Protein AF-A0A2H0B838-F1 (afdb_monomer)

Foldseek 3Di:
DVVVVVVVVVVVVVVVVVVVVVVCVVPDDDPDDDPDCPQVPFAWDDDDDQWIDTPPWIWHQDPVRDIDTDDDDDPVNRVVVVCRRCVVVVVVVVVVVQVVVQVVDPPGD

Sequence (109 aa):
MPVLILKILLFLIEIVIVIAILIISLITILPPKIKNKKMLNRLRKTVGNNAFVCGKCWLRKNRNNLFEMYIEGDAYERGLVAGRLTKELFSFQEEVFINYLKKKIPGGI

Secondary structure (DSSP, 8-state):
-HHHHHHHHHHHHHHHHHHHHHHHHHH--PPPP-S--TTTT---EEEETTEEEETTEEEEE-TTS-E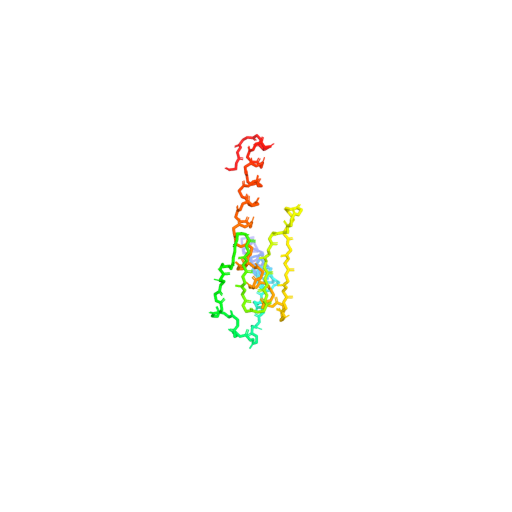EEE--SSHHHHHHHHHHHTHHHHHHHHHHHHHHHHHHSTT--

Radius of gyration: 25.35 Å; Cα contacts (8 Å, |Δi|>4): 73; chains: 1; bounding box: 54×22×73 Å

Structure (mmCIF, N/CA/C/O backbone):
data_AF-A0A2H0B838-F1
#
_entry.id   AF-A0A2H0B838-F1
#
loop_
_atom_site.group_PDB
_atom_site.id
_atom_site.type_symbol
_atom_site.label_atom_id
_atom_site.label_alt_id
_atom_site.label_comp_id
_atom_site.label_asym_id
_atom_site.label_entity_id
_atom_site.label_seq_id
_atom_site.pdbx_PDB_ins_code
_atom_site.Cartn_x
_atom_site.Cartn_y
_atom_site.Cartn_z
_atom_site.occupancy
_atom_site.B_iso_or_equiv
_atom_site.auth_seq_id
_atom_site.auth_comp_id
_atom_site.auth_asym_id
_atom_site.auth_atom_id
_atom_site.pdbx_PDB_model_num
ATOM 1 N N . MET A 1 1 ? 33.861 2.889 -49.974 1.00 66.69 1 MET A N 1
ATOM 2 C CA . MET A 1 1 ? 34.064 2.919 -48.508 1.00 66.69 1 MET A CA 1
ATOM 3 C C . MET A 1 1 ? 32.946 3.649 -47.744 1.00 66.69 1 MET A C 1
ATOM 5 O O . MET A 1 1 ? 32.342 2.994 -46.904 1.00 66.69 1 MET A O 1
ATOM 9 N N . PRO A 1 2 ? 32.570 4.912 -48.042 1.00 81.44 2 PRO A N 1
ATOM 10 C CA . PRO A 1 2 ? 31.573 5.645 -47.236 1.00 81.44 2 PRO A CA 1
ATOM 11 C C . PRO A 1 2 ? 30.145 5.077 -47.334 1.00 81.44 2 PRO A C 1
ATOM 13 O O . PRO A 1 2 ? 29.429 5.015 -46.342 1.00 81.44 2 PRO A O 1
ATOM 16 N N . VAL A 1 3 ? 29.750 4.572 -48.508 1.00 88.69 3 VAL A N 1
ATOM 17 C CA . VAL A 1 3 ? 28.415 3.982 -48.726 1.00 88.69 3 VAL A CA 1
ATOM 18 C C . VAL A 1 3 ? 28.217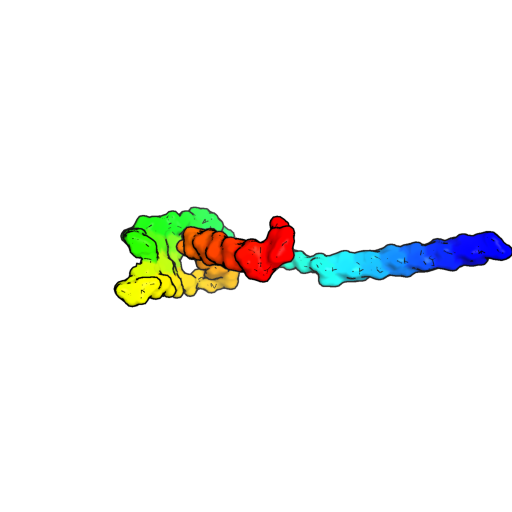 2.679 -47.940 1.00 88.69 3 VAL A C 1
ATOM 20 O O . VAL A 1 3 ? 27.113 2.392 -47.490 1.00 88.69 3 VAL A O 1
ATOM 23 N N . LEU A 1 4 ? 29.281 1.891 -47.747 1.00 90.19 4 LEU A N 1
ATOM 24 C CA . LEU A 1 4 ? 29.217 0.651 -46.969 1.00 90.19 4 LEU A CA 1
ATOM 25 C C . LEU A 1 4 ? 29.029 0.950 -45.476 1.00 90.19 4 LEU A C 1
ATOM 27 O O . LEU A 1 4 ? 28.184 0.340 -44.832 1.00 90.19 4 LEU A O 1
ATOM 31 N N . ILE A 1 5 ? 29.766 1.937 -44.959 1.00 91.81 5 ILE A N 1
ATOM 32 C CA . ILE A 1 5 ? 29.653 2.400 -43.570 1.00 91.81 5 ILE A CA 1
ATOM 33 C C . ILE A 1 5 ? 28.243 2.939 -43.300 1.00 91.81 5 ILE A C 1
ATOM 35 O O . ILE A 1 5 ? 27.635 2.587 -42.292 1.00 91.81 5 ILE A O 1
ATOM 39 N N . LEU A 1 6 ? 27.682 3.719 -44.231 1.00 93.06 6 LEU A N 1
ATOM 40 C CA . LEU A 1 6 ? 26.319 4.237 -44.112 1.00 93.06 6 LEU A CA 1
ATOM 41 C C . LEU A 1 6 ? 25.267 3.115 -44.057 1.00 93.06 6 LEU A C 1
ATOM 43 O O . LEU A 1 6 ? 24.354 3.175 -43.241 1.00 93.06 6 LEU A O 1
ATOM 47 N N . LYS A 1 7 ? 25.408 2.065 -44.878 1.00 93.56 7 LYS A N 1
ATOM 48 C CA . LYS A 1 7 ? 24.498 0.904 -44.858 1.00 93.56 7 LYS A CA 1
ATOM 49 C C . LYS A 1 7 ? 24.559 0.135 -43.537 1.00 93.56 7 LYS A C 1
ATOM 51 O O . LYS A 1 7 ? 23.518 -0.252 -43.019 1.00 93.56 7 LYS A O 1
ATOM 56 N N . ILE A 1 8 ? 25.758 -0.052 -42.983 1.00 94.44 8 ILE A N 1
ATOM 57 C CA . ILE A 1 8 ? 25.941 -0.708 -41.679 1.00 94.44 8 ILE A CA 1
ATOM 58 C C . ILE A 1 8 ? 25.292 0.129 -40.571 1.00 94.44 8 ILE A C 1
ATOM 60 O O . ILE A 1 8 ? 24.599 -0.421 -39.720 1.00 94.44 8 ILE A O 1
ATOM 64 N N . LEU A 1 9 ? 25.456 1.455 -40.608 1.00 95.38 9 LEU A N 1
ATOM 65 C CA . LEU A 1 9 ? 24.844 2.353 -39.629 1.00 95.38 9 LEU A CA 1
ATOM 66 C C . LEU A 1 9 ? 23.310 2.305 -39.679 1.00 95.38 9 LEU A C 1
ATOM 68 O O . LEU A 1 9 ? 22.671 2.210 -38.636 1.00 95.38 9 LEU A O 1
ATOM 72 N N . LEU A 1 10 ? 22.723 2.322 -40.879 1.00 96.00 10 LEU A N 1
ATOM 73 C CA . LEU A 1 10 ? 21.271 2.218 -41.061 1.00 96.00 10 LEU A CA 1
ATOM 74 C C . LEU A 1 10 ? 20.723 0.882 -40.541 1.00 96.00 10 LEU A C 1
ATOM 76 O O . LEU A 1 10 ? 19.711 0.869 -39.848 1.00 96.00 10 LEU A O 1
ATOM 80 N N . PHE A 1 11 ? 21.427 -0.220 -40.803 1.00 96.44 11 PHE A N 1
ATOM 81 C CA . PHE A 1 11 ? 21.053 -1.542 -40.300 1.00 96.44 11 PHE A CA 1
ATOM 82 C C . PHE A 1 11 ? 21.128 -1.634 -38.766 1.00 96.44 11 PHE A C 1
ATOM 84 O O . PHE A 1 11 ? 20.238 -2.189 -38.126 1.00 96.44 11 PHE A O 1
ATOM 91 N N . LEU A 1 12 ? 22.158 -1.042 -38.151 1.00 96.50 12 LEU A N 1
ATOM 92 C CA . LEU A 1 12 ? 22.257 -0.967 -36.690 1.00 96.50 12 LEU A CA 1
ATOM 93 C C . LEU A 1 12 ? 21.113 -0.145 -36.084 1.00 96.50 12 LEU A C 1
ATOM 95 O O . LEU A 1 12 ? 20.556 -0.540 -35.063 1.00 96.50 12 LEU A O 1
ATOM 99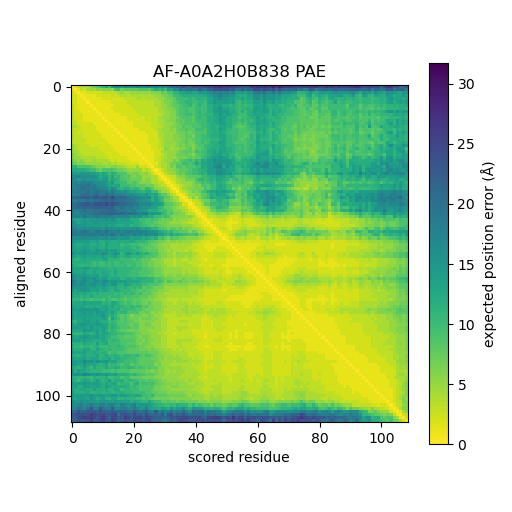 N N . ILE A 1 13 ? 20.733 0.965 -36.722 1.00 97.31 13 ILE A N 1
ATOM 100 C CA . ILE A 1 13 ? 19.585 1.777 -36.295 1.00 97.31 13 ILE A CA 1
ATOM 101 C C . ILE A 1 13 ? 18.289 0.962 -36.380 1.00 97.31 13 ILE A C 1
ATOM 103 O O . ILE A 1 13 ? 17.494 0.988 -35.443 1.00 97.31 13 ILE A O 1
ATOM 107 N N . GLU A 1 14 ? 18.090 0.200 -37.453 1.00 96.94 14 GLU A N 1
ATOM 108 C CA . GLU A 1 14 ? 16.920 -0.667 -37.615 1.00 96.94 14 GLU A CA 1
ATOM 109 C C . GLU A 1 14 ? 16.840 -1.734 -36.511 1.00 96.94 14 GLU A C 1
ATOM 111 O O . GLU A 1 14 ? 15.789 -1.901 -35.891 1.00 96.94 14 GLU A O 1
ATOM 116 N N . ILE A 1 15 ? 17.964 -2.376 -36.172 1.00 97.69 15 ILE A N 1
ATOM 117 C CA . ILE A 1 15 ? 18.042 -3.323 -35.048 1.00 97.69 15 ILE A CA 1
ATOM 118 C C . ILE A 1 15 ? 17.656 -2.648 -33.729 1.00 97.69 15 ILE A C 1
ATOM 120 O O . ILE A 1 15 ? 16.869 -3.203 -32.961 1.00 97.69 15 ILE A O 1
ATOM 124 N N . VAL A 1 16 ? 18.181 -1.450 -33.459 1.00 97.44 16 VAL A N 1
ATOM 125 C CA . VAL A 1 16 ? 17.858 -0.704 -32.234 1.00 97.44 16 VAL A CA 1
ATOM 126 C C . VAL A 1 16 ? 16.364 -0.378 -32.172 1.00 97.44 16 VAL A C 1
ATOM 128 O O . VAL A 1 16 ? 15.755 -0.535 -31.114 1.00 97.44 16 VAL A O 1
ATOM 131 N N . ILE A 1 17 ? 15.752 0.011 -33.294 1.00 97.69 17 ILE A N 1
ATOM 132 C CA . ILE A 1 17 ? 14.311 0.290 -33.375 1.00 97.69 17 ILE A CA 1
ATOM 133 C C . ILE A 1 17 ? 13.494 -0.976 -33.093 1.00 97.69 17 ILE A C 1
ATOM 135 O O . ILE A 1 17 ? 12.561 -0.933 -32.291 1.00 97.69 17 ILE A O 1
ATOM 139 N N . VAL A 1 18 ? 13.855 -2.114 -33.690 1.00 97.62 18 VAL A N 1
ATOM 140 C CA . VAL A 1 18 ? 13.164 -3.393 -33.455 1.00 97.62 18 VAL A CA 1
ATOM 141 C C . VAL A 1 18 ? 13.273 -3.813 -31.989 1.00 97.62 18 VAL A C 1
ATOM 143 O O . VAL A 1 18 ? 12.266 -4.171 -31.378 1.00 97.62 18 VAL A O 1
ATOM 146 N N . ILE A 1 19 ? 14.463 -3.712 -31.392 1.00 97.06 19 ILE A N 1
ATOM 147 C CA . ILE A 1 19 ? 14.671 -4.014 -29.969 1.00 97.06 19 ILE A CA 1
ATOM 148 C C . ILE A 1 19 ? 13.828 -3.084 -29.091 1.00 97.06 19 ILE A C 1
ATOM 150 O O . ILE A 1 19 ? 13.179 -3.556 -28.158 1.00 97.06 19 ILE A O 1
ATOM 154 N N . ALA A 1 20 ? 13.778 -1.785 -29.395 1.00 96.31 20 ALA A N 1
ATOM 155 C CA . ALA A 1 20 ? 12.958 -0.833 -28.650 1.00 96.31 20 ALA A CA 1
ATOM 156 C C . ALA A 1 20 ? 11.462 -1.187 -28.719 1.00 96.31 20 ALA A C 1
ATOM 158 O O . ALA A 1 20 ? 10.786 -1.184 -27.690 1.00 96.31 20 ALA A O 1
ATOM 159 N N . ILE A 1 21 ? 10.953 -1.563 -29.897 1.00 96.56 21 ILE A N 1
ATOM 160 C CA . ILE A 1 21 ? 9.558 -1.998 -30.076 1.00 96.56 21 ILE A CA 1
ATOM 161 C C . ILE A 1 21 ? 9.270 -3.269 -29.268 1.00 96.56 21 ILE A C 1
ATOM 163 O O . ILE A 1 21 ? 8.233 -3.353 -28.602 1.00 96.56 21 ILE A O 1
ATOM 167 N N . LEU A 1 22 ? 10.183 -4.243 -29.287 1.00 95.19 22 LEU A N 1
ATOM 168 C CA . LEU A 1 22 ? 10.051 -5.474 -28.506 1.00 95.19 22 LEU A CA 1
ATOM 169 C C . LEU A 1 22 ? 10.027 -5.180 -27.004 1.00 95.19 22 LEU A C 1
ATOM 171 O O . LEU A 1 22 ? 9.146 -5.678 -26.308 1.00 95.19 22 LEU A O 1
ATOM 175 N N . ILE A 1 23 ? 10.938 -4.333 -26.514 1.00 95.06 23 ILE A N 1
ATOM 176 C CA . ILE A 1 23 ? 10.971 -3.925 -25.105 1.00 95.06 23 ILE A CA 1
ATOM 177 C C . ILE A 1 23 ? 9.648 -3.270 -24.719 1.00 95.06 23 ILE A C 1
ATOM 179 O O . ILE A 1 23 ? 9.033 -3.706 -23.750 1.00 95.06 23 ILE A O 1
ATOM 183 N N . ILE A 1 24 ? 9.179 -2.279 -25.487 1.00 93.25 24 ILE A N 1
ATOM 184 C CA . ILE A 1 24 ? 7.912 -1.584 -25.214 1.00 93.25 24 ILE A CA 1
ATOM 185 C C . ILE A 1 24 ? 6.760 -2.591 -25.144 1.00 93.25 24 ILE A C 1
ATOM 187 O O . ILE A 1 24 ? 5.986 -2.564 -24.193 1.00 93.25 24 ILE A O 1
ATOM 191 N N . SER A 1 25 ? 6.692 -3.523 -26.093 1.00 90.00 25 SER A N 1
ATOM 192 C CA . SER A 1 25 ? 5.625 -4.529 -26.156 1.00 90.00 25 SER A CA 1
ATOM 193 C C . SER A 1 25 ? 5.657 -5.513 -24.979 1.00 90.00 25 SER A C 1
ATOM 195 O O . SER A 1 25 ? 4.607 -5.954 -24.514 1.00 90.00 25 SER A O 1
ATOM 197 N N . LEU A 1 26 ? 6.848 -5.853 -24.475 1.00 90.19 26 LEU A N 1
ATOM 198 C CA . LEU A 1 26 ? 7.019 -6.759 -23.335 1.00 90.19 26 LEU A CA 1
ATOM 199 C C . LEU A 1 26 ? 6.704 -6.088 -21.995 1.00 90.19 26 LEU A C 1
ATOM 201 O O . LEU A 1 26 ? 6.168 -6.738 -21.099 1.00 90.19 26 LEU A O 1
ATOM 205 N N . ILE A 1 27 ? 7.028 -4.802 -21.844 1.00 90.38 27 ILE A N 1
ATOM 206 C CA . ILE A 1 27 ? 6.803 -4.073 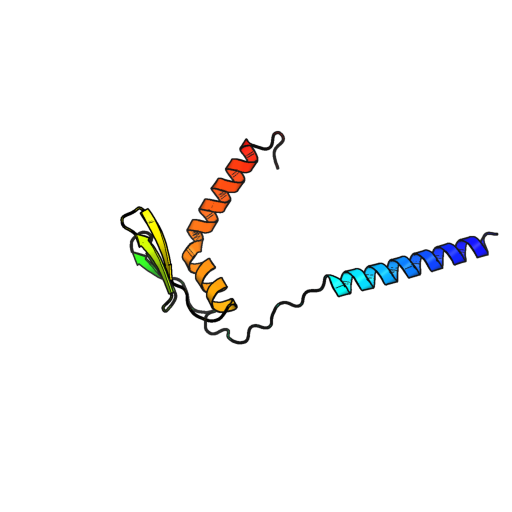-20.586 1.00 90.38 27 ILE A CA 1
ATOM 207 C C . ILE A 1 27 ? 5.398 -3.470 -20.486 1.00 90.38 27 ILE A C 1
ATOM 209 O O . ILE A 1 27 ? 4.982 -3.070 -19.397 1.00 90.38 27 ILE A O 1
ATOM 213 N N . THR A 1 28 ? 4.645 -3.390 -21.589 1.00 86.25 28 THR A N 1
ATOM 214 C CA . THR A 1 28 ? 3.259 -2.908 -21.569 1.00 86.25 28 THR A CA 1
ATOM 215 C C . THR A 1 28 ? 2.333 -3.916 -20.898 1.00 86.25 28 THR A C 1
ATOM 217 O O . THR A 1 28 ? 1.762 -4.800 -21.532 1.00 86.25 28 THR A O 1
ATOM 220 N N . ILE A 1 29 ? 2.140 -3.752 -19.593 1.00 80.31 29 ILE A N 1
ATOM 221 C CA . ILE A 1 29 ? 1.140 -4.490 -18.825 1.00 80.31 29 ILE A CA 1
ATOM 222 C C . ILE A 1 29 ? -0.169 -3.704 -18.894 1.00 80.31 29 ILE A C 1
ATOM 224 O O . ILE A 1 29 ? -0.286 -2.615 -18.330 1.00 80.31 29 ILE A O 1
ATOM 228 N N . LEU A 1 30 ? -1.173 -4.249 -19.586 1.00 80.12 30 LEU A N 1
ATOM 229 C CA . LEU A 1 30 ? -2.508 -3.656 -19.566 1.00 80.12 30 LEU A CA 1
ATOM 230 C C . LEU A 1 30 ? -3.081 -3.765 -18.147 1.00 80.12 30 LEU A C 1
ATOM 232 O O . LEU A 1 30 ? -3.074 -4.859 -17.572 1.00 80.12 30 LEU A O 1
ATOM 236 N N . PRO A 1 31 ? -3.609 -2.671 -17.572 1.00 80.56 31 PRO A N 1
ATOM 237 C CA . PRO A 1 31 ? -4.241 -2.746 -16.268 1.00 80.56 31 PRO A CA 1
ATOM 238 C C . PRO A 1 31 ? -5.413 -3.738 -16.322 1.00 80.56 31 PRO A C 1
ATOM 240 O O . PRO A 1 31 ? -6.138 -3.797 -17.325 1.00 80.56 31 PRO A O 1
ATOM 243 N N . PRO A 1 32 ? -5.634 -4.525 -15.255 1.00 80.44 32 PRO A N 1
ATOM 244 C CA . PRO A 1 32 ? -6.721 -5.488 -15.234 1.00 80.44 32 PRO A CA 1
ATOM 245 C C . PRO A 1 32 ? -8.064 -4.764 -15.374 1.00 80.44 32 PRO A C 1
ATOM 247 O O . PRO A 1 32 ? -8.346 -3.780 -14.687 1.00 80.44 32 PRO A O 1
ATOM 250 N N . LYS A 1 33 ? -8.928 -5.264 -16.263 1.00 82.81 33 LYS A N 1
ATOM 251 C CA . LYS A 1 33 ? -10.283 -4.725 -16.427 1.00 82.81 33 LYS A CA 1
ATOM 252 C C . LYS A 1 33 ? -11.109 -5.024 -15.172 1.00 82.81 33 LYS A C 1
ATOM 254 O O . LYS A 1 33 ? -11.339 -6.183 -14.830 1.00 82.81 33 LYS A O 1
ATOM 259 N N . ILE A 1 34 ? -11.590 -3.978 -14.505 1.00 80.06 34 ILE A N 1
ATOM 260 C CA . ILE A 1 34 ? -12.407 -4.097 -13.290 1.00 80.06 34 ILE A CA 1
ATOM 261 C C . ILE A 1 34 ? -13.847 -4.438 -13.686 1.00 80.06 34 ILE A C 1
ATOM 263 O O . ILE A 1 34 ? -14.537 -3.615 -14.287 1.00 80.06 34 ILE A O 1
ATOM 267 N N . LYS A 1 35 ? -14.311 -5.640 -13.328 1.00 75.81 35 LYS A N 1
ATOM 268 C CA . LYS A 1 35 ? -15.679 -6.101 -13.627 1.00 75.81 35 LYS A CA 1
ATOM 269 C C . LYS A 1 35 ? -16.744 -5.393 -12.782 1.00 75.81 35 LYS A C 1
ATOM 271 O O . LYS A 1 35 ? -17.818 -5.091 -13.290 1.00 75.81 35 LYS A O 1
ATOM 276 N N . ASN A 1 36 ? -16.461 -5.125 -11.505 1.00 72.31 36 ASN A N 1
ATOM 277 C CA . ASN A 1 36 ? -17.434 -4.601 -10.550 1.00 72.31 36 ASN A CA 1
ATOM 278 C C . ASN A 1 36 ? -16.928 -3.310 -9.883 1.00 72.31 36 ASN A C 1
ATOM 280 O O . ASN A 1 36 ? -15.944 -3.312 -9.151 1.00 72.31 36 ASN A O 1
ATOM 284 N N . LYS A 1 37 ? -17.625 -2.191 -10.122 1.00 76.12 37 LYS A N 1
ATOM 285 C CA . LYS A 1 37 ? -17.310 -0.874 -9.537 1.00 76.12 37 LYS A CA 1
ATOM 286 C C . LYS A 1 37 ? -18.225 -0.493 -8.366 1.00 76.12 37 LYS A C 1
ATOM 288 O O . LYS A 1 37 ? -18.161 0.638 -7.894 1.00 76.12 37 LYS A O 1
ATOM 293 N N . LYS A 1 38 ? -19.069 -1.402 -7.860 1.00 71.62 38 LYS A N 1
ATOM 294 C CA . LYS A 1 38 ? -20.028 -1.102 -6.774 1.00 71.62 38 LYS A CA 1
ATOM 295 C C . LYS A 1 38 ? -19.354 -0.535 -5.520 1.00 71.62 38 LYS A C 1
ATOM 297 O O . LYS A 1 38 ? -19.938 0.291 -4.822 1.00 71.62 38 LYS A O 1
ATOM 302 N N . MET A 1 39 ? -18.120 -0.952 -5.240 1.00 68.75 39 MET A N 1
ATOM 303 C CA . MET A 1 39 ? -17.361 -0.515 -4.066 1.00 68.75 39 MET A CA 1
ATOM 304 C C . MET A 1 39 ? -16.708 0.866 -4.226 1.00 68.75 39 MET A C 1
ATOM 306 O O . MET A 1 39 ? -16.314 1.457 -3.219 1.00 68.75 39 MET A O 1
ATOM 310 N N . LEU A 1 40 ? -16.651 1.439 -5.437 1.00 73.62 40 LEU A N 1
ATOM 311 C CA . LEU A 1 40 ? -15.987 2.727 -5.679 1.00 73.62 40 LEU A CA 1
ATOM 312 C C . LEU A 1 40 ? -16.605 3.864 -4.853 1.00 73.62 40 LEU A C 1
ATOM 314 O O . LEU A 1 40 ? -15.876 4.698 -4.328 1.00 73.62 40 LEU A O 1
ATOM 318 N N . ASN A 1 41 ? -17.920 3.836 -4.641 1.00 77.56 41 ASN A N 1
ATOM 319 C CA . ASN A 1 41 ? -18.644 4.914 -3.961 1.00 77.56 41 ASN A CA 1
ATOM 320 C C . ASN A 1 41 ? -18.766 4.717 -2.440 1.00 77.56 41 ASN A C 1
ATOM 322 O O . ASN A 1 41 ? -19.273 5.595 -1.744 1.00 77.56 41 ASN A O 1
ATOM 326 N N . ARG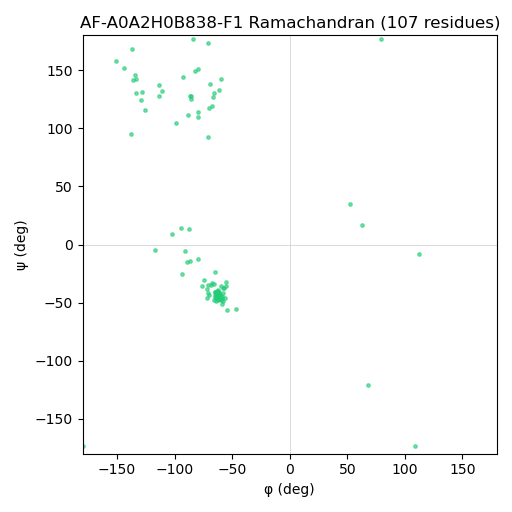 A 1 42 ? -18.333 3.573 -1.885 1.00 80.38 42 ARG A N 1
ATOM 327 C CA . ARG A 1 42 ? -18.449 3.330 -0.438 1.00 80.38 42 ARG A CA 1
ATOM 328 C C . ARG A 1 42 ? -17.346 4.038 0.339 1.00 80.38 42 ARG A C 1
ATOM 330 O O . ARG A 1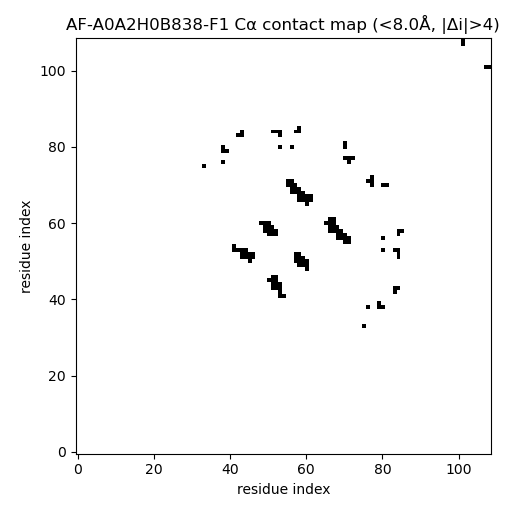 42 ? -16.193 3.616 0.330 1.00 80.38 42 ARG A O 1
ATOM 337 N N . LEU A 1 43 ? -17.719 5.074 1.075 1.00 86.31 43 LEU A N 1
ATOM 338 C CA . LEU A 1 43 ? -16.795 5.796 1.942 1.00 86.31 43 LEU A CA 1
ATOM 339 C C . LEU A 1 43 ? -16.564 5.055 3.264 1.00 86.31 43 LEU A C 1
ATOM 341 O O . LEU A 1 43 ? -17.427 4.320 3.754 1.00 86.31 43 LEU A O 1
ATOM 345 N N . ARG A 1 44 ? -15.373 5.258 3.832 1.00 93.00 44 ARG A N 1
ATOM 346 C CA . ARG A 1 44 ? -15.037 4.811 5.183 1.00 93.00 44 ARG A CA 1
ATOM 347 C C . ARG A 1 44 ? -15.822 5.635 6.200 1.00 93.00 44 ARG A C 1
ATOM 349 O O . ARG A 1 44 ? -15.891 6.855 6.081 1.00 93.00 44 ARG A O 1
ATOM 356 N N . LYS A 1 45 ? -16.347 4.972 7.225 1.00 94.44 45 LYS A N 1
ATOM 357 C CA . LYS A 1 45 ? -16.952 5.599 8.401 1.00 94.44 45 LYS A CA 1
ATOM 358 C C . LYS A 1 45 ? -16.104 5.301 9.629 1.00 94.44 45 LYS A C 1
ATOM 360 O O . LYS A 1 45 ? -15.657 4.169 9.806 1.00 94.44 45 LYS A O 1
ATOM 365 N N . THR A 1 46 ? -15.903 6.304 10.471 1.00 94.44 46 THR A N 1
ATOM 366 C CA . THR A 1 46 ? -15.301 6.130 11.795 1.00 94.44 46 THR A CA 1
ATOM 367 C C . THR A 1 46 ? -16.412 5.766 12.770 1.00 94.44 46 THR A C 1
ATOM 369 O O . THR A 1 46 ? -17.414 6.472 12.840 1.00 94.44 46 THR A O 1
ATOM 372 N N . VAL A 1 47 ? -16.263 4.648 13.478 1.00 93.06 47 VAL A N 1
ATOM 373 C CA . VAL A 1 47 ? -17.291 4.117 14.395 1.00 93.06 47 VAL A CA 1
ATOM 374 C C . VAL A 1 47 ? -16.828 4.076 15.851 1.00 93.06 47 VAL A C 1
ATOM 376 O O . VAL A 1 47 ? -17.604 3.746 16.739 1.00 93.06 47 VAL A O 1
ATOM 379 N N . GLY A 1 48 ? -15.568 4.414 16.109 1.00 89.31 48 GLY A N 1
ATOM 380 C CA . GLY A 1 48 ? -14.997 4.480 17.446 1.00 89.31 48 GLY A CA 1
ATOM 381 C C . GLY A 1 48 ? -13.535 4.898 17.399 1.00 89.31 48 GLY A C 1
ATOM 382 O O . GLY A 1 48 ? -12.999 5.226 16.336 1.00 89.31 48 GLY A O 1
ATOM 383 N N . ASN A 1 49 ? -12.875 4.864 18.555 1.00 85.44 49 ASN A N 1
ATOM 384 C CA . ASN A 1 49 ? -11.469 5.231 18.639 1.00 85.44 49 ASN A CA 1
ATOM 385 C C . ASN A 1 49 ? -10.610 4.164 17.944 1.00 85.44 49 ASN A C 1
ATOM 387 O O . ASN A 1 49 ? -10.615 3.004 18.354 1.00 85.44 49 ASN A O 1
ATOM 391 N N . ASN A 1 50 ? -9.902 4.543 16.877 1.00 89.62 50 ASN A N 1
ATOM 392 C CA . ASN A 1 50 ? -9.169 3.613 16.008 1.00 89.62 50 ASN A CA 1
ATOM 393 C C . ASN A 1 50 ? -10.031 2.450 15.481 1.00 89.62 50 ASN A C 1
ATOM 395 O O . ASN A 1 50 ? -9.541 1.327 15.344 1.00 89.62 50 ASN A O 1
ATOM 399 N N . ALA A 1 51 ? -11.314 2.714 15.211 1.00 94.88 51 ALA A N 1
ATOM 400 C CA . ALA A 1 51 ? -12.248 1.748 14.648 1.00 94.88 51 ALA A CA 1
ATOM 401 C C . ALA A 1 51 ? -12.976 2.337 13.433 1.00 94.88 51 ALA A C 1
ATOM 403 O O . ALA A 1 51 ? -13.637 3.377 13.512 1.00 94.88 51 ALA A O 1
ATOM 404 N N . PHE A 1 52 ? -12.872 1.642 12.305 1.00 96.62 52 PHE A N 1
ATOM 405 C CA . PHE A 1 52 ? -13.323 2.087 10.996 1.00 96.62 52 PHE A CA 1
ATOM 406 C C . PHE A 1 52 ? -14.097 0.983 10.283 1.00 96.62 52 PHE A C 1
ATOM 408 O O . PHE A 1 52 ? -13.770 -0.196 10.400 1.00 96.62 52 PHE A O 1
ATOM 415 N N . VAL A 1 53 ? -15.105 1.370 9.505 1.00 96.06 53 VAL A N 1
ATOM 416 C CA . VAL A 1 53 ? -15.964 0.447 8.753 1.00 96.06 53 VAL A CA 1
ATOM 417 C C . VAL A 1 53 ? -16.128 0.942 7.319 1.00 96.06 53 VAL A C 1
ATOM 419 O O . VAL A 1 53 ? -16.260 2.141 7.067 1.00 96.06 53 VAL A O 1
ATOM 422 N N . CYS A 1 54 ? -16.150 0.016 6.364 1.00 94.25 54 CYS A N 1
ATOM 423 C CA . CYS A 1 54 ? -16.473 0.269 4.965 1.00 94.25 54 CYS A CA 1
ATOM 424 C C . CYS A 1 54 ? -17.388 -0.853 4.449 1.00 94.25 54 CYS A C 1
ATOM 426 O O . CYS A 1 54 ? -16.940 -1.923 4.038 1.00 94.25 54 CYS A O 1
ATOM 428 N N . GLY A 1 55 ? -18.705 -0.627 4.491 1.00 91.06 55 GLY A N 1
ATOM 429 C CA . GLY A 1 55 ? -19.681 -1.686 4.223 1.00 91.06 55 GLY A CA 1
ATOM 430 C C . GLY A 1 55 ? -19.656 -2.753 5.321 1.00 91.06 55 GLY A C 1
ATOM 431 O O . GLY A 1 55 ? -19.905 -2.427 6.475 1.00 91.06 55 GLY A O 1
ATOM 432 N N . LYS A 1 56 ? -19.372 -4.007 4.952 1.00 92.69 56 LYS A N 1
ATOM 433 C CA . LYS A 1 56 ? -19.223 -5.142 5.884 1.00 92.69 56 LYS A CA 1
ATOM 434 C C . LYS A 1 56 ? -17.788 -5.313 6.404 1.00 92.69 56 LYS A C 1
ATOM 436 O O . LYS A 1 56 ? -17.572 -6.007 7.390 1.00 92.69 56 LYS A O 1
ATOM 441 N N . CYS A 1 57 ? -16.821 -4.672 5.753 1.00 95.69 57 CYS A N 1
ATOM 442 C CA . CYS A 1 57 ? -15.411 -4.721 6.121 1.00 95.69 57 CYS A CA 1
ATOM 443 C C . CYS A 1 57 ? -15.110 -3.722 7.239 1.00 95.69 57 CYS A C 1
ATOM 445 O O . CYS A 1 57 ? -15.715 -2.646 7.295 1.00 95.69 57 CYS A O 1
ATOM 447 N N . TRP A 1 58 ? -14.142 -4.038 8.092 1.00 96.62 58 TRP A N 1
ATOM 448 C CA . TRP A 1 58 ? -13.801 -3.202 9.237 1.00 96.62 58 TRP A CA 1
ATOM 449 C C . TRP A 1 58 ? -12.333 -3.328 9.630 1.00 96.62 58 TRP A C 1
ATOM 451 O O . TRP A 1 58 ? -11.665 -4.311 9.323 1.00 96.62 58 TRP A O 1
ATOM 461 N N . LEU A 1 59 ? -11.849 -2.306 10.323 1.00 97.62 59 LEU A N 1
ATOM 462 C CA . LEU A 1 59 ? -10.535 -2.240 10.944 1.00 97.62 59 LEU A CA 1
ATOM 463 C C . LEU A 1 59 ? -10.723 -1.704 12.358 1.00 97.62 59 LEU A C 1
ATOM 465 O O . LEU A 1 59 ? -11.370 -0.673 12.529 1.00 97.62 59 LEU A O 1
ATOM 469 N N . ARG A 1 60 ? -10.161 -2.362 13.368 1.00 96.31 60 ARG A N 1
ATOM 470 C CA . ARG A 1 60 ? -10.220 -1.874 14.750 1.00 96.31 60 ARG A CA 1
ATOM 471 C C . ARG A 1 60 ? -8.940 -2.175 15.505 1.00 96.31 60 ARG A C 1
ATOM 473 O O . ARG A 1 60 ? -8.290 -3.183 15.243 1.00 96.31 60 ARG A O 1
ATOM 480 N N . LYS A 1 61 ? -8.624 -1.349 16.496 1.00 95.88 61 LYS A N 1
ATOM 481 C CA . LYS A 1 61 ? -7.602 -1.672 17.491 1.00 95.88 61 LYS A CA 1
ATOM 482 C C . LYS A 1 61 ? -8.218 -2.490 18.626 1.00 95.88 61 LYS A C 1
ATOM 484 O O . LYS A 1 61 ? -9.240 -2.096 19.187 1.00 95.88 61 LYS A O 1
ATOM 489 N N . ASN A 1 62 ? -7.623 -3.630 18.953 1.00 93.25 62 ASN A N 1
ATOM 490 C CA . ASN A 1 62 ? -8.058 -4.465 20.066 1.00 93.25 62 ASN A CA 1
ATOM 491 C C . ASN A 1 62 ? -7.458 -3.988 21.403 1.00 93.25 62 ASN A C 1
ATOM 493 O O . ASN A 1 62 ? -6.664 -3.045 21.461 1.00 93.25 62 ASN A O 1
ATOM 497 N N . ARG A 1 63 ? -7.843 -4.653 22.499 1.00 93.56 63 ARG A N 1
ATOM 498 C CA . ARG A 1 63 ? -7.396 -4.310 23.863 1.00 93.56 63 ARG A CA 1
ATOM 499 C C . ARG A 1 63 ? -5.889 -4.501 24.067 1.00 93.56 63 ARG A C 1
ATOM 501 O O . ARG A 1 63 ? -5.303 -3.838 24.912 1.00 93.56 63 ARG A O 1
ATOM 508 N N . ASN A 1 64 ? -5.264 -5.354 23.261 1.00 95.44 64 ASN A N 1
ATOM 509 C CA . ASN A 1 64 ? -3.831 -5.636 23.267 1.00 95.44 64 ASN A CA 1
ATOM 510 C C . ASN A 1 64 ? -3.043 -4.661 22.374 1.00 95.44 64 ASN A C 1
ATOM 512 O O . ASN A 1 64 ? -1.883 -4.913 22.068 1.00 95.44 64 ASN A O 1
ATOM 516 N N . ASN A 1 65 ? -3.659 -3.553 21.942 1.00 91.44 65 ASN A N 1
ATOM 517 C CA . ASN A 1 65 ? -3.076 -2.564 21.035 1.00 91.44 65 ASN A CA 1
ATOM 518 C C . ASN A 1 65 ? -2.716 -3.087 19.629 1.00 91.44 65 ASN A C 1
ATOM 520 O O . ASN A 1 65 ? -2.003 -2.399 18.897 1.00 91.44 65 ASN A O 1
ATOM 524 N N . LEU A 1 66 ? -3.251 -4.236 19.214 1.00 94.19 66 LEU A N 1
ATOM 525 C CA . LEU A 1 66 ? -3.076 -4.770 17.864 1.00 94.19 66 LEU A CA 1
ATOM 526 C C . LEU A 1 66 ? -4.225 -4.324 16.961 1.00 94.19 66 LEU A C 1
ATOM 528 O O . LEU A 1 66 ? -5.371 -4.227 17.399 1.00 94.19 66 LEU A O 1
ATOM 532 N N . PHE A 1 67 ? -3.924 -4.057 15.693 1.00 95.44 67 PHE A N 1
ATOM 533 C CA . PHE A 1 67 ? -4.948 -3.778 14.693 1.00 95.44 67 PHE A CA 1
ATOM 534 C C . PHE A 1 67 ? -5.452 -5.079 14.067 1.00 95.44 67 PHE A C 1
ATOM 536 O O . PHE A 1 67 ? -4.672 -5.885 13.569 1.00 95.44 67 PHE A O 1
ATOM 543 N N . GLU A 1 68 ? -6.768 -5.257 14.076 1.00 96.44 68 GLU A N 1
ATOM 544 C CA . GLU A 1 68 ? -7.485 -6.365 13.451 1.00 96.44 68 GLU A CA 1
ATOM 545 C C . GLU A 1 68 ? -8.275 -5.828 12.259 1.00 96.44 68 GLU A C 1
ATOM 547 O O . GLU A 1 68 ? -8.992 -4.831 12.390 1.00 96.44 68 GLU A O 1
ATOM 552 N N . MET A 1 69 ? -8.166 -6.492 11.109 1.00 96.75 69 MET A N 1
ATOM 553 C CA . MET A 1 69 ? -8.852 -6.098 9.882 1.00 96.75 69 MET A CA 1
ATOM 554 C C . MET A 1 69 ? -9.613 -7.278 9.284 1.00 96.75 69 MET A C 1
ATOM 556 O O . MET A 1 69 ? -9.045 -8.348 9.079 1.00 96.75 69 MET A O 1
ATOM 560 N N . TYR A 1 70 ? -10.880 -7.054 8.947 1.00 97.12 70 TYR A N 1
ATOM 561 C CA . TYR A 1 70 ? -11.707 -7.974 8.174 1.00 97.12 70 TYR A CA 1
ATOM 562 C C . TYR A 1 70 ? -12.042 -7.355 6.817 1.00 97.12 70 TYR A C 1
ATOM 564 O O . TYR A 1 70 ? -12.554 -6.232 6.748 1.00 97.12 70 TYR A O 1
ATOM 572 N N . ILE A 1 71 ? -11.774 -8.099 5.743 1.00 96.12 71 ILE A N 1
ATOM 573 C CA . ILE A 1 71 ? -12.062 -7.710 4.361 1.00 96.12 71 ILE A CA 1
ATOM 574 C C . ILE A 1 71 ? -12.667 -8.882 3.590 1.00 96.12 71 ILE A C 1
ATOM 576 O O . ILE A 1 71 ? -12.237 -10.024 3.725 1.00 96.12 71 ILE A O 1
ATOM 580 N N . GLU A 1 72 ? -13.633 -8.581 2.734 1.00 93.69 72 GLU A N 1
ATOM 581 C CA . GLU A 1 72 ? -14.296 -9.536 1.846 1.00 93.69 72 GLU A CA 1
ATOM 582 C C . GLU A 1 72 ? -14.469 -8.927 0.446 1.00 93.69 72 GLU A C 1
ATOM 584 O O . GLU A 1 72 ? -14.264 -7.726 0.256 1.00 93.69 72 GLU A O 1
ATOM 589 N N . GLY A 1 73 ? -14.836 -9.758 -0.532 1.00 90.25 73 GLY A N 1
ATOM 590 C CA . GLY A 1 73 ? -15.025 -9.353 -1.929 1.00 90.25 73 GLY A CA 1
ATOM 591 C C . GLY A 1 73 ? -13.939 -9.875 -2.868 1.00 90.25 73 GLY A C 1
ATOM 592 O O . GLY A 1 73 ? -13.089 -10.688 -2.480 1.00 90.25 73 GLY A O 1
ATOM 593 N N . ASP A 1 74 ? -13.981 -9.425 -4.122 1.00 89.69 74 ASP A N 1
ATOM 594 C CA . ASP A 1 74 ? -12.981 -9.787 -5.130 1.00 89.69 74 ASP A CA 1
ATOM 595 C C . ASP A 1 74 ? -11.610 -9.126 -4.865 1.00 89.69 74 ASP A C 1
ATOM 597 O O . ASP A 1 74 ? -11.442 -8.327 -3.942 1.00 89.69 74 ASP A O 1
ATOM 601 N N . ALA A 1 75 ? -10.587 -9.486 -5.645 1.00 89.75 75 ALA A N 1
ATOM 602 C CA . ALA A 1 75 ? -9.232 -8.972 -5.435 1.00 89.75 75 ALA A CA 1
ATOM 603 C C . ALA A 1 75 ? -9.150 -7.433 -5.493 1.00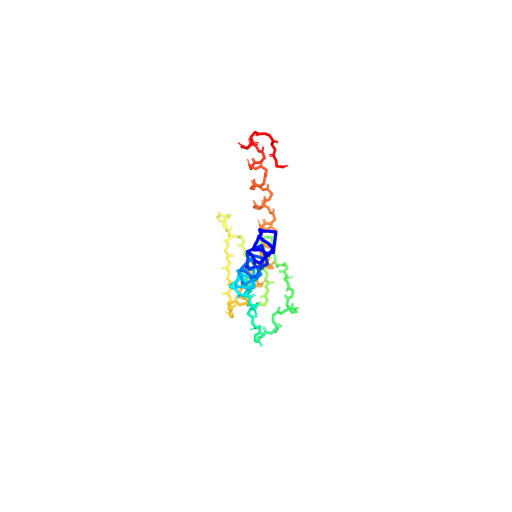 89.75 75 ALA A C 1
ATOM 605 O O . ALA A 1 75 ? -8.422 -6.829 -4.703 1.00 89.75 75 ALA A O 1
ATOM 606 N N . TYR A 1 76 ? -9.914 -6.802 -6.390 1.00 88.94 76 TYR A N 1
ATOM 607 C CA . TYR A 1 76 ? -9.937 -5.350 -6.535 1.00 88.94 76 TYR A CA 1
ATOM 608 C C . TYR A 1 76 ? -10.649 -4.688 -5.349 1.00 88.94 76 TYR A C 1
ATOM 610 O O . TYR A 1 76 ? -10.129 -3.738 -4.762 1.00 88.94 76 TYR A O 1
ATOM 618 N N . GLU A 1 77 ? -11.809 -5.217 -4.958 1.00 89.56 77 GLU A N 1
ATOM 619 C CA . GLU A 1 77 ? -12.598 -4.715 -3.832 1.00 89.56 77 GLU A CA 1
ATOM 620 C C . GLU A 1 77 ? -11.823 -4.818 -2.515 1.00 89.56 77 GLU A C 1
ATOM 622 O O . GLU A 1 77 ? -11.772 -3.846 -1.758 1.00 89.56 77 GLU A O 1
ATOM 627 N N . ARG A 1 78 ? -11.145 -5.948 -2.275 1.00 92.00 78 ARG A N 1
ATOM 628 C CA . ARG A 1 78 ? -10.296 -6.134 -1.091 1.00 92.00 78 ARG A CA 1
ATOM 629 C C . ARG A 1 78 ? -9.169 -5.109 -1.030 1.00 92.00 78 ARG A C 1
ATOM 631 O O . ARG A 1 78 ? -8.981 -4.505 0.021 1.00 92.00 78 ARG A O 1
ATOM 638 N N . GLY A 1 79 ? -8.458 -4.880 -2.136 1.00 92.25 79 GLY A N 1
ATOM 639 C CA . GLY A 1 79 ? -7.380 -3.886 -2.193 1.00 92.25 79 GLY A CA 1
ATOM 640 C C . GLY A 1 79 ? -7.885 -2.463 -1.943 1.00 92.25 79 GLY A C 1
ATOM 641 O O . GLY A 1 79 ? -7.330 -1.735 -1.119 1.00 92.25 79 GLY A O 1
ATOM 642 N N . LEU A 1 80 ? -8.992 -2.090 -2.592 1.00 92.38 80 LEU A N 1
ATOM 643 C CA . LEU A 1 80 ? -9.616 -0.777 -2.427 1.00 92.38 80 LEU A CA 1
ATOM 644 C C . LEU A 1 80 ? -10.071 -0.534 -0.981 1.00 92.38 80 LEU A C 1
ATOM 646 O O . LEU A 1 80 ? -9.832 0.535 -0.418 1.00 92.38 80 LEU A O 1
ATOM 650 N N . VAL A 1 81 ? -10.749 -1.514 -0.381 1.00 94.81 81 VAL A N 1
ATOM 651 C CA . VAL A 1 81 ? -11.280 -1.398 0.980 1.00 94.81 81 VAL A CA 1
ATOM 652 C C . VAL A 1 81 ? -10.164 -1.431 2.017 1.00 94.81 81 VAL A C 1
ATOM 654 O O . VAL A 1 81 ? -10.201 -0.614 2.936 1.00 94.81 81 VAL A O 1
ATOM 657 N N . ALA A 1 82 ? -9.161 -2.299 1.848 1.00 95.56 82 ALA A N 1
ATOM 658 C CA . ALA A 1 82 ? -7.981 -2.324 2.706 1.00 95.56 82 ALA A CA 1
ATOM 659 C C . ALA A 1 82 ? -7.326 -0.940 2.740 1.00 95.56 82 ALA A C 1
ATOM 661 O O . ALA A 1 82 ? -7.294 -0.324 3.800 1.00 95.56 82 ALA A O 1
ATOM 662 N N . GLY A 1 83 ? -6.955 -0.383 1.578 1.00 94.38 83 GLY A N 1
ATOM 663 C CA . GLY A 1 83 ? -6.321 0.937 1.499 1.00 94.38 83 GLY A CA 1
ATOM 664 C C . GLY A 1 83 ? -7.152 2.062 2.129 1.00 94.38 83 GLY A C 1
ATOM 665 O O . GLY A 1 83 ? -6.610 2.937 2.801 1.00 94.38 83 GLY A O 1
ATOM 666 N N . ARG A 1 84 ? -8.485 2.025 1.985 1.00 94.12 84 ARG A N 1
ATOM 667 C CA . ARG A 1 84 ? -9.379 2.990 2.649 1.00 94.12 84 ARG A CA 1
ATOM 668 C C . ARG A 1 84 ? -9.364 2.847 4.164 1.00 94.12 84 ARG A C 1
ATOM 670 O O . ARG A 1 84 ? -9.284 3.855 4.865 1.00 94.12 84 ARG A O 1
ATOM 677 N N . LEU A 1 85 ? -9.490 1.624 4.671 1.00 96.00 85 LEU A N 1
ATOM 678 C CA . LEU A 1 85 ? -9.538 1.361 6.107 1.00 96.00 85 LEU A CA 1
ATOM 679 C C . LEU A 1 85 ? -8.215 1.728 6.784 1.00 96.00 85 LEU A C 1
ATOM 681 O O . LEU A 1 85 ? -8.240 2.349 7.839 1.00 96.00 85 LEU A O 1
ATOM 685 N N . THR A 1 86 ? -7.081 1.421 6.156 1.00 96.12 86 THR A N 1
ATOM 686 C CA . THR A 1 86 ? -5.737 1.580 6.732 1.00 96.12 86 THR A CA 1
ATOM 687 C C . THR A 1 86 ? -5.049 2.902 6.380 1.00 96.12 86 THR A C 1
ATOM 689 O O . THR A 1 86 ? -3.843 3.007 6.583 1.00 96.12 86 THR A O 1
ATOM 692 N N . LYS A 1 87 ? -5.769 3.902 5.848 1.00 94.12 87 LYS A N 1
ATOM 693 C CA . LYS A 1 87 ? -5.193 5.161 5.331 1.00 94.12 87 LYS A CA 1
ATOM 694 C C . LYS A 1 87 ? -4.166 5.787 6.284 1.00 94.12 87 LYS A C 1
ATOM 696 O O . LYS A 1 87 ? -3.027 6.002 5.891 1.00 94.12 87 LYS A O 1
ATOM 701 N N . GLU A 1 88 ? -4.548 6.041 7.534 1.00 93.19 88 GLU A N 1
ATOM 702 C CA . GLU A 1 88 ? -3.675 6.687 8.521 1.00 93.19 88 GLU A CA 1
ATOM 703 C C . GLU A 1 88 ? -2.540 5.765 8.977 1.00 93.19 88 GLU A C 1
ATOM 705 O O . GLU A 1 88 ? -1.433 6.240 9.211 1.00 93.19 88 GLU A O 1
ATOM 710 N N . LEU A 1 89 ? -2.779 4.449 9.072 1.00 93.94 89 LEU A N 1
A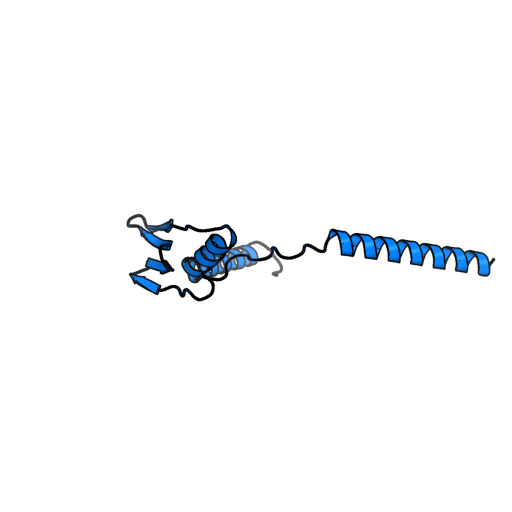TOM 711 C CA . LEU A 1 89 ? -1.723 3.501 9.436 1.00 93.94 89 LEU A CA 1
ATOM 712 C C . LEU A 1 89 ? -0.627 3.441 8.378 1.00 93.94 89 LEU A C 1
ATOM 714 O O . LEU A 1 89 ? 0.545 3.422 8.739 1.00 93.94 89 LEU A O 1
ATOM 718 N N . PHE A 1 90 ? -0.999 3.407 7.097 1.00 94.69 90 PHE A N 1
ATOM 719 C CA . PHE A 1 90 ? -0.019 3.410 6.015 1.00 94.69 90 PHE A CA 1
ATOM 720 C C . PHE A 1 90 ? 0.783 4.704 6.003 1.00 94.69 90 PHE A C 1
ATOM 722 O O . PHE A 1 90 ? 2.004 4.628 5.956 1.00 94.69 90 PHE A O 1
ATOM 729 N N . SER A 1 91 ? 0.128 5.864 6.129 1.00 95.81 91 SER A N 1
ATOM 730 C CA . SER A 1 91 ? 0.839 7.146 6.205 1.00 95.81 91 SER A CA 1
ATOM 731 C C . SER A 1 91 ? 1.831 7.185 7.371 1.00 95.81 91 SER A C 1
ATOM 733 O O . SER A 1 91 ? 2.965 7.616 7.194 1.00 95.81 91 SER A O 1
ATOM 735 N N . PHE A 1 92 ? 1.445 6.670 8.542 1.00 95.44 92 PHE A N 1
ATOM 736 C CA . PHE A 1 92 ? 2.349 6.579 9.689 1.00 95.44 92 PHE A CA 1
ATOM 737 C C . PHE A 1 92 ? 3.529 5.625 9.440 1.00 95.44 92 PHE A C 1
ATOM 739 O O . PHE A 1 92 ? 4.671 5.961 9.745 1.00 95.44 92 PHE A O 1
ATOM 746 N N . GLN A 1 93 ? 3.280 4.438 8.877 1.00 95.75 93 GLN A N 1
ATOM 747 C CA . GLN A 1 93 ? 4.343 3.476 8.564 1.00 95.75 93 GLN A CA 1
ATOM 748 C C . GLN A 1 93 ? 5.328 4.027 7.530 1.00 95.75 93 GLN A C 1
ATOM 750 O O . GLN A 1 93 ? 6.534 3.846 7.684 1.00 95.75 93 GLN A O 1
ATOM 755 N N . GLU A 1 94 ? 4.821 4.712 6.506 1.00 96.75 94 GLU A N 1
ATOM 756 C CA . GLU A 1 94 ? 5.629 5.363 5.480 1.00 96.75 94 GLU A CA 1
ATOM 757 C C . GLU A 1 94 ? 6.513 6.455 6.088 1.00 96.75 94 GLU A C 1
ATOM 759 O O . GLU A 1 94 ? 7.722 6.453 5.869 1.00 96.75 94 GLU A O 1
ATOM 764 N N . GLU A 1 95 ? 5.952 7.331 6.923 1.00 96.94 95 GLU A N 1
ATOM 765 C CA . GLU A 1 95 ? 6.720 8.369 7.612 1.00 96.94 95 GLU A CA 1
ATOM 766 C C . GLU A 1 95 ? 7.841 7.771 8.476 1.00 96.94 95 GLU A C 1
ATOM 768 O O . GLU A 1 95 ? 9.001 8.181 8.371 1.00 96.94 95 GLU A O 1
ATOM 773 N N . VAL A 1 96 ? 7.523 6.762 9.295 1.00 96.44 96 VAL A N 1
ATOM 774 C CA . VAL A 1 96 ? 8.508 6.060 10.133 1.00 96.44 96 VAL A CA 1
ATOM 775 C C . VAL A 1 96 ? 9.611 5.439 9.276 1.00 96.44 96 VAL A C 1
ATOM 777 O O . VAL A 1 96 ? 10.793 5.570 9.603 1.00 96.44 96 VAL A O 1
ATOM 780 N N . PHE A 1 97 ? 9.244 4.792 8.170 1.00 95.31 97 PHE A N 1
ATOM 781 C CA . PHE A 1 97 ? 10.188 4.159 7.257 1.00 95.31 97 PHE A CA 1
ATOM 782 C C . PHE A 1 97 ? 11.115 5.179 6.582 1.00 95.31 97 PHE A C 1
ATOM 784 O O . PHE A 1 97 ? 12.335 5.013 6.614 1.00 95.31 97 PHE A O 1
ATOM 791 N N . ILE A 1 98 ? 10.571 6.268 6.034 1.00 94.50 98 ILE A N 1
ATOM 792 C CA . ILE A 1 98 ? 11.357 7.325 5.383 1.00 94.50 98 ILE A CA 1
ATOM 793 C C . ILE A 1 98 ? 12.291 8.009 6.383 1.00 94.50 98 ILE A C 1
ATOM 795 O O . ILE A 1 98 ? 13.470 8.221 6.089 1.00 94.50 98 ILE A O 1
ATOM 799 N N . ASN A 1 99 ? 11.805 8.315 7.586 1.00 93.94 99 ASN A N 1
ATOM 800 C CA . ASN A 1 99 ? 12.630 8.901 8.641 1.00 93.94 99 ASN A CA 1
ATOM 801 C C . ASN A 1 99 ? 13.765 7.957 9.060 1.00 93.94 99 ASN A C 1
ATOM 803 O O . ASN A 1 99 ? 14.898 8.396 9.273 1.00 93.94 99 ASN A O 1
ATOM 807 N N . TYR A 1 100 ? 13.489 6.653 9.129 1.00 93.50 100 TYR A N 1
ATOM 808 C CA . TYR A 1 100 ? 14.513 5.649 9.389 1.00 93.50 100 TYR A CA 1
ATOM 809 C C . TYR A 1 100 ? 15.569 5.598 8.275 1.00 93.50 100 TYR A C 1
ATOM 811 O O . TYR A 1 100 ? 16.765 5.605 8.578 1.00 93.50 100 TYR A O 1
ATOM 819 N N . LEU A 1 101 ? 15.155 5.608 7.003 1.00 93.12 101 LEU A N 1
ATOM 820 C CA . LEU A 1 101 ? 16.076 5.621 5.862 1.00 93.12 101 LEU A CA 1
ATOM 821 C C . LEU A 1 101 ? 16.988 6.851 5.872 1.00 93.12 101 LEU A C 1
ATOM 823 O O . LEU A 1 101 ? 18.206 6.697 5.783 1.00 93.12 101 LEU A O 1
ATOM 827 N N . LYS A 1 102 ? 16.429 8.052 6.073 1.00 90.38 102 LYS A N 1
ATOM 828 C CA . LYS A 1 102 ? 17.201 9.307 6.169 1.00 90.38 102 LYS A CA 1
ATOM 829 C C . LYS A 1 102 ? 18.279 9.256 7.251 1.00 90.38 102 LYS A C 1
ATOM 831 O O . LYS A 1 102 ? 19.355 9.815 7.080 1.00 90.38 102 LYS A O 1
ATOM 836 N N . LYS A 1 103 ? 18.005 8.576 8.369 1.00 92.06 103 LYS A N 1
ATOM 837 C CA . LYS A 1 103 ? 18.971 8.403 9.461 1.00 92.06 103 LYS A CA 1
ATOM 838 C C . LYS A 1 103 ? 20.068 7.385 9.132 1.00 92.06 103 LYS A C 1
ATOM 840 O O . LYS A 1 103 ? 21.161 7.475 9.685 1.00 92.06 103 LYS A O 1
ATOM 845 N N . LYS A 1 104 ? 19.767 6.372 8.315 1.00 90.81 104 LYS A N 1
ATOM 846 C CA . LYS A 1 104 ? 20.672 5.246 8.041 1.00 90.81 104 LYS A CA 1
ATOM 847 C C . LYS A 1 104 ? 21.542 5.427 6.803 1.00 90.81 104 LYS A C 1
ATOM 849 O O . LYS A 1 104 ? 22.609 4.822 6.765 1.00 90.81 104 LYS A O 1
ATOM 854 N N . ILE A 1 105 ? 21.120 6.234 5.834 1.00 87.75 105 ILE A N 1
ATOM 855 C CA . ILE A 1 105 ? 21.871 6.488 4.601 1.00 87.75 105 ILE A CA 1
ATOM 856 C C . ILE A 1 105 ? 22.626 7.823 4.750 1.00 87.75 105 ILE A C 1
ATOM 858 O O . ILE A 1 105 ? 21.999 8.884 4.693 1.00 87.75 105 ILE A O 1
ATOM 862 N N . PRO A 1 106 ? 23.955 7.810 4.974 1.00 73.81 106 PRO A N 1
ATOM 863 C CA . PRO A 1 106 ? 24.742 9.038 5.034 1.00 73.81 106 PRO A CA 1
ATOM 864 C C . PRO A 1 106 ? 24.767 9.708 3.654 1.00 73.81 106 PRO A C 1
ATOM 866 O O . PRO A 1 106 ? 25.110 9.069 2.664 1.00 73.81 106 PRO A O 1
ATOM 869 N N . GLY A 1 107 ? 24.397 10.990 3.595 1.00 71.25 107 GLY A N 1
ATOM 870 C CA . GLY A 1 107 ? 24.307 11.768 2.349 1.00 71.25 107 GLY A CA 1
ATOM 871 C C . GLY A 1 107 ? 22.886 12.167 1.930 1.00 71.25 107 GLY A C 1
ATOM 872 O O . GLY A 1 107 ? 22.749 12.999 1.042 1.00 71.25 107 GLY A O 1
ATOM 873 N N . GLY A 1 108 ? 21.850 11.659 2.611 1.00 69.12 108 GLY A N 1
ATOM 874 C CA . GLY A 1 108 ? 20.448 11.977 2.309 1.00 69.12 108 GLY A CA 1
ATOM 875 C C . GLY A 1 108 ? 19.878 11.199 1.115 1.00 69.12 108 GLY A C 1
ATOM 876 O O . GLY A 1 108 ? 20.573 10.409 0.481 1.00 69.12 108 GLY A O 1
ATOM 877 N N . ILE A 1 109 ? 18.584 11.410 0.859 1.00 55.47 109 ILE A N 1
ATOM 878 C CA . ILE A 1 109 ? 17.890 11.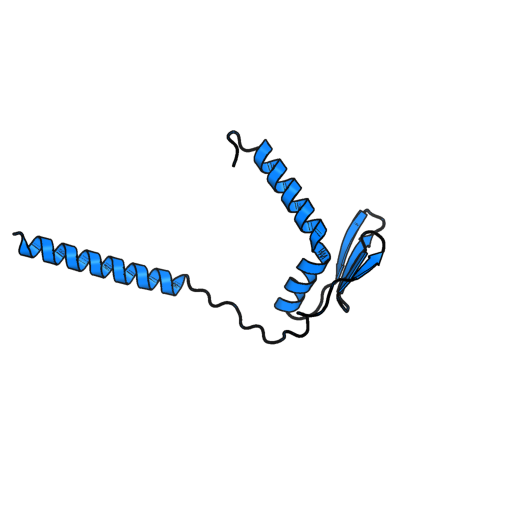093 -0.401 1.00 55.47 109 ILE A CA 1
ATOM 879 C C . ILE A 1 109 ? 17.539 12.435 -1.033 1.00 55.47 109 ILE A C 1
ATOM 881 O O . ILE A 1 109 ? 17.104 13.314 -0.247 1.00 55.47 109 ILE A O 1
#

Nearest PDB structures (foldseek):
  6n45-assembly1_B  TM=3.344E-01  e=2.928E+00  Homo sapiens
  6aez-assembly1_C  TM=2.511E-01  e=6.281E+00  Homo sapiens
  6e2q-assembly2_B  TM=3.198E-01  e=6.281E+00  Homo sapiens
  6e2q-assembly1_A  TM=3.815E-01  e=7.133E+00  Homo sapiens
  8qr1-assembly1_C  TM=2.384E-01  e=4.024E+00  Homo sapiens

Solvent-accessible surface area (backbone atoms only — not comparable to full-atom values): 6641 Å² total; per-residue (Å²): 113,71,69,59,55,52,53,54,51,54,53,52,49,51,51,52,50,52,51,51,52,51,50,53,62,71,68,61,73,77,77,81,84,78,89,76,68,81,63,76,79,62,64,71,41,80,79,53,86,69,23,32,37,46,88,93,24,36,32,32,55,49,97,85,74,45,80,48,75,48,78,66,77,55,78,66,49,32,52,56,49,46,54,58,64,42,46,68,60,50,55,52,53,49,52,55,50,52,56,50,48,53,74,69,41,90,88,60,130

Mean predicted aligned error: 7.76 Å

pLDDT: mean 90.33, std 8.25, range [55.47, 97.69]